Protein 3QFL (pdb70)

Organism: Hordeum vulgare (NCBI:txid4513)

Radius of gyration: 26.36 Å; Cα contacts (8 Å, |Δi|>4): 5; chains: 1; bounding box: 87×19×22 Å

Structure (mmCIF, N/CA/C/O backbone):
data_3QFL
#
_entry.id   3QFL
#
_cell.length_a   97.462
_cell.length_b   30.268
_cell.length_c   38.052
_cell.angle_alpha   90.00
_cell.angle_beta   90.00
_cell.angle_gamma   90.00
#
_symmetry.space_group_name_H-M   'P 21 21 2'
#
loop_
_entity.id
_entity.type
_entity.pdbx_description
1 polymer MLA10
2 water water
#
loop_
_atom_site.group_PDB
_atom_site.id
_atom_site.type_symbol
_atom_site.label_atom_id
_atom_site.label_alt_id
_atom_site.label_comp_id
_atom_site.label_asym_id
_atom_site.label_entity_id
_atom_site.label_seq_id
_atom_site.pdbx_PDB_ins_code
_atom_site.Cartn_x
_atom_site.Cartn_y
_atom_site.Cartn_z
_atom_site.occupancy
_atom_site.B_iso_or_equiv
_atom_site.auth_seq_id
_atom_site.auth_comp_id
_atom_site.auth_asym_id
_atom_site.auth_atom_id
_atom_site.pdbx_PDB_model_num
ATOM 1 N N . ALA A 1 1 ? 129.291 33.218 30.718 1.00 59.22 6 ALA A N 1
ATOM 2 C CA . ALA A 1 1 ? 129.849 34.117 29.710 1.00 74.24 6 ALA A CA 1
ATOM 3 C C . ALA A 1 1 ? 128.756 34.707 28.818 1.00 80.55 6 ALA A C 1
ATOM 4 O O . ALA A 1 1 ? 127.772 34.039 28.502 1.00 83.09 6 ALA A O 1
ATOM 6 N N . ALA A 1 2 ? 128.939 35.962 28.418 1.00 79.84 7 ALA A N 1
ATOM 7 C CA . ALA A 1 2 ? 127.967 36.662 27.587 1.00 74.92 7 ALA A CA 1
ATOM 8 C C . ALA A 1 2 ? 128.060 36.195 26.138 1.00 78.71 7 ALA A C 1
ATOM 9 O O . ALA A 1 2 ? 128.162 37.004 25.216 1.00 84.32 7 ALA A O 1
ATOM 11 N N . ILE A 1 3 ? 128.024 34.881 25.952 1.00 78.18 8 ILE A N 1
ATOM 12 C CA . ILE A 1 3 ? 128.105 34.270 24.629 1.00 74.31 8 ILE A CA 1
ATOM 13 C C . ILE A 1 3 ? 126.829 34.545 23.819 1.00 68.38 8 ILE A C 1
ATOM 14 O O . ILE A 1 3 ? 126.882 34.777 22.606 1.00 65.21 8 ILE A O 1
ATOM 19 N N . SER A 1 4 ? 125.687 34.534 24.506 1.00 58.52 9 SER A N 1
ATOM 20 C CA . SER A 1 4 ? 124.383 34.617 23.856 1.00 53.15 9 SER A CA 1
ATOM 21 C C . SER A 1 4 ? 123.336 35.388 24.677 1.00 50.26 9 SER A C 1
ATOM 22 O O . SER A 1 4 ? 123.613 35.879 25.779 1.00 42.66 9 SER A O 1
ATOM 25 N N . ASN A 1 5 ? 122.128 35.471 24.122 1.00 50.99 10 ASN A N 1
ATOM 26 C CA . ASN A 1 5 ? 121.014 36.179 24.738 1.00 40.68 10 ASN A CA 1
ATOM 27 C C . ASN A 1 5 ? 119.979 35.177 25.230 1.00 33.62 10 ASN A C 1
ATOM 28 O O . ASN A 1 5 ? 118.791 35.486 25.354 1.00 35.26 10 ASN A O 1
ATOM 33 N N . LEU A 1 6 ? 120.441 33.961 25.494 1.00 27.99 11 LEU A N 1
ATOM 34 C CA . LEU A 1 6 ? 119.578 32.910 26.014 1.00 28.05 11 LEU A CA 1
ATOM 35 C C . LEU A 1 6 ? 118.850 33.335 27.288 1.00 27.03 11 LEU A C 1
ATOM 36 O O . LEU A 1 6 ? 117.642 33.150 27.408 1.00 26.92 11 LEU A O 1
ATOM 41 N N . ILE A 1 7 ? 119.586 33.887 28.248 1.00 17.59 12 ILE A N 1
ATOM 42 C CA . ILE A 1 7 ? 118.996 34.215 29.545 1.00 20.69 12 ILE A CA 1
ATOM 43 C C . ILE A 1 7 ? 117.879 35.271 29.459 1.00 16.92 12 ILE A C 1
ATOM 44 O O . ILE A 1 7 ? 116.829 35.091 30.034 1.00 21.13 12 ILE A O 1
ATOM 49 N N . PRO A 1 8 ? 118.121 36.389 28.762 1.00 28.08 13 PRO A N 1
ATOM 50 C CA . PRO A 1 8 ? 117.041 37.369 28.630 1.00 20.00 13 PRO A CA 1
ATOM 51 C C . PRO A 1 8 ? 115.809 36.805 27.936 1.00 21.92 13 PRO A C 1
ATOM 52 O O . PRO A 1 8 ? 114.697 37.108 28.338 1.00 19.05 13 PRO A O 1
ATOM 56 N N . LYS A 1 9 ? 116.005 36.004 26.897 1.00 25.87 14 LYS A N 1
ATOM 57 C CA . LYS A 1 9 ? 114.876 35.466 26.165 1.00 25.77 14 LYS A CA 1
ATOM 58 C C . LYS A 1 9 ? 114.065 34.532 27.072 1.00 23.97 14 LYS A C 1
ATOM 59 O O . LYS A 1 9 ? 112.834 34.583 27.070 1.00 21.02 14 LYS A O 1
ATOM 65 N N . LEU A 1 10 ? 114.746 33.704 27.866 1.00 20.08 15 LEU A N 1
ATOM 66 C CA . LEU A 1 10 ? 114.035 32.854 28.831 1.00 23.15 15 LEU A CA 1
ATOM 67 C C . LEU A 1 10 ? 113.347 33.711 29.892 1.00 17.90 15 LEU A C 1
ATOM 68 O O . LEU A 1 10 ? 112.249 33.391 30.335 1.00 19.72 15 LEU A O 1
ATOM 73 N N . GLY A 1 11 ? 114.005 34.799 30.300 1.00 21.99 16 GLY A N 1
ATOM 74 C CA . GLY A 1 11 ? 113.388 35.778 31.195 1.00 22.09 16 GLY A CA 1
ATOM 75 C C . GLY A 1 11 ? 112.088 36.331 30.616 1.00 22.66 16 GLY A C 1
ATOM 76 O O . GLY A 1 11 ? 111.074 36.408 31.300 1.00 18.77 16 GLY A O 1
ATOM 77 N N . GLU A 1 12 ? 112.121 36.704 29.340 1.00 21.20 17 GLU A N 1
ATOM 78 C CA . GLU A 1 12 ? 110.931 37.182 28.647 1.00 20.94 17 GLU A CA 1
ATOM 79 C C . GLU A 1 12 ? 109.835 36.116 28.650 1.00 25.51 17 GLU A C 1
ATOM 80 O O . GLU A 1 12 ? 108.678 36.403 28.946 1.00 20.79 17 GLU A O 1
ATOM 86 N N . LEU A 1 13 ? 110.192 34.876 28.348 1.00 24.58 18 LEU A 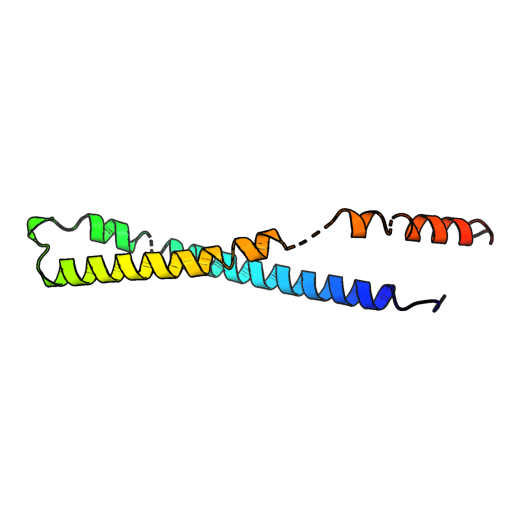N 1
ATOM 87 C CA . LEU A 1 13 ? 109.200 33.807 28.401 1.00 25.16 18 LEU A CA 1
ATOM 88 C C . LEU A 1 13 ? 108.587 33.643 29.806 1.00 21.14 18 LEU A C 1
ATOM 89 O O . LEU A 1 13 ? 107.370 33.539 29.943 1.00 19.51 18 LEU A O 1
ATOM 94 N N . LEU A 1 14 ? 109.427 33.621 30.842 1.00 16.47 19 LEU A N 1
ATOM 95 C CA . LEU A 1 14 ? 108.943 33.469 32.220 1.00 22.51 19 LEU A CA 1
ATOM 96 C C . LEU A 1 14 ? 107.997 34.610 32.627 1.00 18.89 19 LEU A C 1
ATOM 97 O O . LEU A 1 14 ? 106.939 34.396 33.230 1.00 19.62 19 LEU A O 1
ATOM 102 N N . THR A 1 15 ? 108.390 35.825 32.278 1.00 20.19 20 THR A N 1
ATOM 103 C CA . THR A 1 15 ? 107.568 37.012 32.471 1.00 19.63 20 THR A CA 1
ATOM 104 C C . THR A 1 15 ? 106.172 36.873 31.836 1.00 20.75 20 THR A C 1
ATOM 105 O O . THR A 1 15 ? 105.176 37.131 32.490 1.00 19.20 20 THR A O 1
ATOM 109 N N . GLU A 1 16 ? 106.087 36.463 30.575 1.00 19.95 21 GLU A N 1
ATOM 110 C CA . GLU A 1 16 ? 104.766 36.313 29.948 1.00 17.18 21 GLU A CA 1
ATOM 111 C C . GLU A 1 16 ? 103.952 35.162 30.556 1.00 20.90 21 GLU A C 1
ATOM 112 O O . GLU A 1 16 ? 102.731 35.244 30.634 1.00 21.41 21 GLU A O 1
ATOM 118 N N . GLU A 1 17 ? 104.630 34.108 31.007 1.00 26.40 22 GLU A N 1
ATOM 119 C CA . GLU A 1 17 ? 103.951 33.029 31.722 1.00 18.04 22 GLU A CA 1
ATOM 120 C C . GLU A 1 17 ? 103.315 33.528 33.029 1.00 14.47 22 GLU A C 1
ATOM 121 O O . GLU A 1 17 ? 102.140 33.211 33.332 1.00 14.44 22 GLU A O 1
ATOM 127 N N . PHE A 1 18 ? 104.071 34.300 33.806 1.00 15.17 23 PHE A N 1
ATOM 128 C CA . PHE A 1 18 ? 103.516 34.913 35.018 1.00 12.90 23 PHE A CA 1
ATOM 129 C C . PHE A 1 18 ? 102.271 35.707 34.645 1.00 20.33 23 PHE A C 1
ATOM 130 O O . PHE A 1 18 ? 101.220 35.563 35.259 1.00 19.88 23 PHE A O 1
ATOM 138 N N . LYS A 1 19 ? 102.395 36.562 33.640 1.00 21.98 24 LYS A N 1
ATOM 139 C CA . LYS A 1 19 ? 101.275 37.402 33.250 1.00 22.13 24 LYS A CA 1
ATOM 140 C C . LYS A 1 19 ? 100.069 36.569 32.792 1.00 22.06 24 LYS A C 1
ATOM 141 O O . LYS A 1 19 ? 98.935 36.842 33.175 1.00 21.77 24 LYS A O 1
ATOM 147 N N . LEU A 1 20 ? 100.331 35.553 31.979 1.00 16.73 25 LEU A N 1
ATOM 148 C CA . LEU A 1 20 ? 99.287 34.657 31.473 1.00 19.70 25 LEU A CA 1
ATOM 149 C C . LEU A 1 20 ? 98.576 33.928 32.626 1.00 21.02 25 LEU A C 1
ATOM 150 O O . LEU A 1 20 ? 97.347 33.803 32.635 1.00 20.00 25 LEU A O 1
ATOM 155 N N . HIS A 1 21 ? 99.363 33.434 33.582 1.00 15.70 26 HIS A N 1
ATOM 156 C CA . HIS A 1 21 ? 98.853 32.738 34.769 1.00 17.07 26 HIS A CA 1
ATOM 157 C C . HIS A 1 21 ? 97.884 33.654 35.532 1.00 22.51 26 HIS A C 1
ATOM 158 O O . HIS A 1 21 ? 96.776 33.256 35.910 1.00 18.56 26 HIS A O 1
ATOM 165 N N . LYS A 1 22 ? 98.296 34.897 35.743 1.00 17.73 27 LYS A N 1
ATOM 166 C CA . LYS A 1 22 ? 97.467 35.834 36.493 1.00 21.89 27 LYS A CA 1
ATOM 167 C C . LYS A 1 22 ? 96.178 36.195 35.716 1.00 17.15 27 LYS A C 1
ATOM 168 O O . LYS A 1 22 ? 95.106 36.334 36.298 1.00 18.80 27 LYS A O 1
ATOM 174 N N . GLY A 1 23 ? 96.299 36.337 34.403 1.00 21.15 28 GLY A N 1
ATOM 175 C CA . GLY A 1 23 ? 95.162 36.653 33.560 1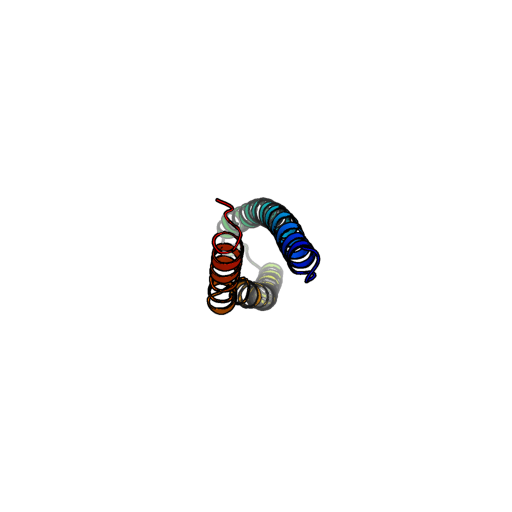.00 24.04 28 GLY A CA 1
ATOM 176 C C . GLY A 1 23 ? 94.156 35.510 33.500 1.00 23.36 28 GLY A C 1
ATOM 177 O O . GLY A 1 23 ? 92.957 35.740 33.561 1.00 21.60 28 GLY A O 1
ATOM 178 N N . VAL A 1 24 ? 94.639 34.280 33.368 1.00 18.29 29 VAL A N 1
ATOM 179 C CA . VAL A 1 24 ? 93.749 33.124 33.344 1.00 17.60 29 VAL A CA 1
ATOM 180 C C . VAL A 1 24 ? 93.005 32.975 34.672 1.00 17.93 29 VAL A C 1
ATOM 181 O O . VAL A 1 24 ? 91.827 32.610 34.705 1.00 19.33 29 VAL A O 1
ATOM 185 N N . LYS A 1 25 ? 93.699 33.237 35.772 1.00 22.87 30 LYS A N 1
ATOM 186 C CA . LYS A 1 25 ? 93.064 33.229 37.087 1.00 23.70 30 LYS A CA 1
ATOM 187 C C . LYS A 1 25 ? 91.903 34.214 37.128 1.00 25.66 30 LYS A C 1
ATOM 188 O O . LYS A 1 25 ? 90.823 33.889 37.629 1.00 22.04 30 LYS A O 1
ATOM 194 N N . LYS A 1 26 ? 92.120 35.425 36.623 1.00 20.94 31 LYS A N 1
ATOM 195 C CA . LYS A 1 26 ? 91.024 36.389 36.564 1.00 25.88 31 LYS A CA 1
ATOM 196 C C . LYS A 1 26 ? 89.881 35.896 35.671 1.00 22.54 31 LYS A C 1
ATOM 197 O O . LYS A 1 26 ? 88.716 35.992 36.058 1.00 24.01 31 LYS A O 1
ATOM 203 N N . ASN A 1 27 ? 90.215 35.376 34.489 1.00 20.67 32 ASN A N 1
ATOM 204 C CA . ASN A 1 27 ? 89.207 34.790 33.590 1.00 25.20 32 ASN A CA 1
ATOM 205 C C . ASN A 1 27 ? 88.376 33.719 34.285 1.00 24.69 32 ASN A C 1
ATOM 206 O O . ASN A 1 27 ? 87.145 33.754 34.246 1.00 18.99 32 ASN A O 1
ATOM 211 N N . ILE A 1 28 ? 89.054 32.780 34.940 1.00 18.51 33 ILE A N 1
ATOM 212 C CA . ILE A 1 28 ? 88.384 31.712 35.692 1.00 14.77 33 ILE A CA 1
ATOM 213 C C . ILE A 1 28 ? 87.393 32.236 36.751 1.00 22.65 33 ILE A C 1
ATOM 214 O O . ILE A 1 28 ? 86.266 31.762 36.845 1.00 21.54 33 ILE A O 1
ATOM 219 N N . GLU A 1 29 ? 87.820 33.208 37.561 1.00 20.72 34 GLU A N 1
ATOM 220 C CA . GLU A 1 29 ? 86.924 33.801 38.558 1.00 21.61 34 GLU A CA 1
ATOM 221 C C . GLU A 1 29 ? 85.725 34.506 37.928 1.00 20.91 34 GLU A C 1
ATOM 222 O O . GLU A 1 29 ? 84.605 34.364 38.397 1.00 22.59 34 GLU A O 1
ATOM 228 N N . ASP A 1 30 ? 85.968 35.270 36.868 1.00 20.78 35 ASP A N 1
ATOM 229 C CA . ASP A 1 30 ? 84.903 36.002 36.203 1.00 23.94 35 ASP A CA 1
ATOM 230 C C . ASP A 1 30 ? 83.921 35.017 35.559 1.00 24.75 35 ASP A C 1
ATOM 231 O O . ASP A 1 30 ? 82.702 35.184 35.656 1.00 23.97 35 ASP A O 1
ATOM 236 N N . LEU A 1 31 ? 84.459 33.999 34.895 1.00 22.58 36 LEU A N 1
ATOM 237 C CA . LEU A 1 31 ? 83.623 33.056 34.155 1.00 24.85 36 LEU A CA 1
ATOM 238 C C . LEU A 1 31 ? 82.794 32.172 35.085 1.00 24.85 36 LEU A C 1
ATOM 239 O O . LEU A 1 31 ? 81.641 31.822 34.781 1.00 19.84 36 LEU A O 1
ATOM 244 N N . GLY A 1 32 ? 83.385 31.800 36.214 1.00 21.34 37 GLY A N 1
ATOM 245 C CA . GLY A 1 32 ? 82.681 30.982 37.180 1.00 19.53 37 GLY A CA 1
ATOM 246 C C . GLY A 1 32 ? 81.464 31.721 37.705 1.00 24.55 37 GLY A C 1
ATOM 247 O O . GLY A 1 32 ? 80.412 31.128 37.902 1.00 18.44 37 GLY A O 1
ATOM 248 N N . LYS A 1 33 ? 81.613 33.020 37.943 1.00 18.27 38 LYS A N 1
ATOM 249 C CA . LYS A 1 33 ? 80.503 33.844 38.408 1.00 17.13 38 LYS A CA 1
ATOM 250 C C . LYS A 1 33 ? 79.446 34.020 37.319 1.00 13.41 38 LYS A C 1
ATOM 251 O O . LYS A 1 33 ? 78.245 33.921 37.572 1.00 22.48 38 LYS A O 1
ATOM 257 N N . GLU A 1 34 ? 79.896 34.277 36.096 1.00 17.48 39 GLU A N 1
ATOM 258 C CA . GLU A 1 34 ? 78.957 34.526 35.003 1.00 20.82 39 GLU A CA 1
ATOM 259 C C . GLU A 1 34 ? 78.162 33.271 34.734 1.00 24.13 39 GLU A C 1
ATOM 260 O O . GLU A 1 34 ? 76.943 33.312 34.558 1.00 20.53 39 GLU A O 1
ATOM 266 N N . LEU A 1 35 ? 78.869 32.148 34.710 1.00 17.78 40 LEU A N 1
ATOM 267 C CA . LEU A 1 35 ? 78.239 30.862 34.447 1.00 22.80 40 LEU A CA 1
ATOM 268 C C . LEU A 1 35 ? 77.202 30.546 35.524 1.00 27.58 40 LEU A C 1
ATOM 269 O O . LEU A 1 35 ? 76.096 30.082 35.231 1.00 21.50 40 LEU A O 1
ATOM 274 N N . GLU A 1 36 ? 77.562 30.805 36.778 1.00 24.99 41 GLU A N 1
ATOM 275 C CA . GLU A 1 36 ? 76.643 30.550 37.876 1.00 24.93 41 GLU A CA 1
ATOM 276 C C . GLU A 1 36 ? 75.408 31.440 37.800 1.00 20.59 41 GLU A C 1
ATOM 277 O O . GLU A 1 36 ? 74.307 30.984 38.058 1.00 20.28 41 GLU A O 1
ATOM 283 N N . SER A 1 37 ? 75.578 32.709 37.451 1.00 18.93 42 SER A N 1
ATOM 284 C CA A SER A 1 37 ? 74.436 33.612 37.355 0.51 16.74 42 SER A CA 1
ATOM 285 C CA B SER A 1 37 ? 74.433 33.606 37.359 0.49 16.61 42 SER A CA 1
ATOM 286 C C . SER A 1 37 ? 73.521 33.202 36.212 1.00 18.88 42 SER A C 1
ATOM 287 O O . SER A 1 37 ? 72.307 33.189 36.352 1.00 23.18 42 SER A O 1
ATOM 300 N N . ASN A 1 39 ? 73.292 30.243 34.644 1.00 23.14 44 ASN A N 1
ATOM 301 C CA . ASN A 1 39 ? 72.640 29.006 35.046 1.00 26.59 44 ASN A CA 1
ATOM 302 C C . ASN A 1 39 ? 71.499 29.195 36.069 1.00 32.08 44 ASN A C 1
ATOM 303 O O . ASN A 1 39 ? 70.464 28.532 35.970 1.00 27.62 44 ASN A O 1
ATOM 308 N N . ALA A 1 40 ? 71.665 30.084 37.048 1.00 25.35 45 ALA A N 1
ATOM 309 C CA . ALA A 1 40 ? 70.554 30.352 37.968 1.00 17.11 45 ALA A CA 1
ATOM 310 C C . ALA A 1 40 ? 69.338 30.986 37.278 1.00 15.50 45 ALA A C 1
ATOM 311 O O . ALA A 1 40 ? 68.176 30.687 37.622 1.00 19.52 45 ALA A O 1
ATOM 313 N N . ALA A 1 41 ? 69.587 31.891 36.329 1.00 17.64 46 ALA A N 1
ATOM 314 C CA . ALA A 1 41 ? 68.497 32.550 35.609 1.00 15.66 46 A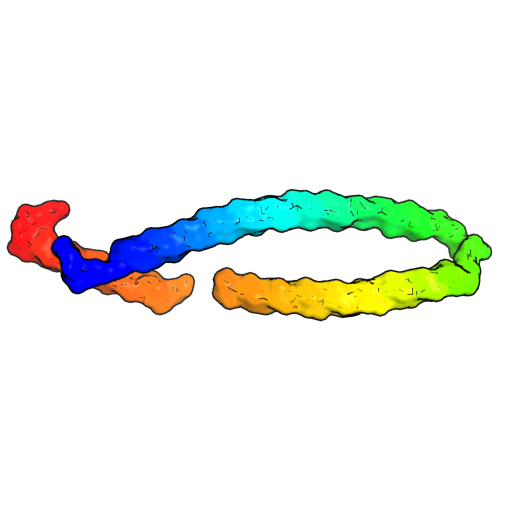LA A CA 1
ATOM 315 C C . ALA A 1 41 ? 67.734 31.507 34.793 1.00 21.66 46 ALA A C 1
ATOM 316 O O . ALA A 1 41 ? 66.498 31.488 34.785 1.00 18.96 46 ALA A O 1
ATOM 318 N N . LEU A 1 42 ? 68.483 30.646 34.103 1.00 20.32 47 LEU A N 1
ATOM 319 C CA . LEU A 1 42 ? 67.889 29.621 33.251 1.00 22.15 47 LEU A CA 1
ATOM 320 C C . LEU A 1 42 ? 67.045 28.663 34.080 1.00 19.72 47 LEU A C 1
ATOM 321 O O . LEU A 1 42 ? 65.975 28.247 33.641 1.00 22.53 47 LEU A O 1
ATOM 326 N N . ILE A 1 43 ? 67.494 28.348 35.292 1.00 20.31 48 ILE A N 1
ATOM 327 C CA . ILE A 1 43 ? 66.688 27.495 36.174 1.00 27.67 48 ILE A CA 1
ATOM 328 C C . ILE A 1 43 ? 65.339 28.119 36.504 1.00 28.80 48 ILE A C 1
ATOM 329 O O . ILE A 1 43 ? 64.307 27.444 36.449 1.00 29.11 48 ILE A O 1
ATOM 334 N N . LYS A 1 44 ? 65.333 29.402 36.864 1.00 20.71 49 LYS A N 1
ATOM 335 C CA . LYS A 1 44 ? 64.066 30.053 37.188 1.00 21.55 49 LYS A CA 1
ATOM 336 C C . LYS A 1 44 ? 63.197 30.182 35.928 1.00 23.93 49 LYS A C 1
ATOM 337 O O . LYS A 1 44 ? 61.979 29.963 35.964 1.00 25.83 49 LYS A O 1
ATOM 343 N N . ILE A 1 45 ? 63.822 30.535 34.810 1.00 18.64 50 ILE A N 1
ATOM 344 C CA . ILE A 1 45 ? 63.086 30.648 33.544 1.00 18.78 50 ILE A CA 1
ATOM 345 C C . ILE A 1 45 ? 62.458 29.282 33.227 1.00 25.45 50 ILE A C 1
ATOM 346 O O . ILE A 1 45 ? 61.299 29.201 32.824 1.00 22.24 50 ILE A O 1
ATOM 351 N N . GLY A 1 46 ? 63.221 28.213 33.449 1.00 25.16 51 GLY A N 1
ATOM 352 C CA . GLY A 1 46 ? 62.739 26.860 33.217 1.00 21.89 51 GLY A CA 1
ATOM 353 C C . GLY A 1 46 ? 61.524 26.480 34.048 1.00 28.30 51 GLY A C 1
ATOM 354 O O . GLY A 1 46 ? 60.885 25.462 33.788 1.00 30.60 51 GLY A O 1
ATOM 355 N N . GLU A 1 47 ? 61.190 27.295 35.043 1.00 29.02 52 GLU A N 1
ATOM 356 C CA . GLU A 1 47 ? 60.022 27.029 35.888 1.00 35.91 52 GLU A CA 1
ATOM 357 C C . GLU A 1 47 ? 58.760 27.764 35.445 1.00 42.44 52 GLU A C 1
ATOM 358 O O . GLU A 1 47 ? 57.677 27.583 36.021 1.00 40.73 52 GLU A O 1
ATOM 364 N N . VAL A 1 48 ? 58.890 28.605 34.430 1.00 35.23 53 VAL A N 1
ATOM 365 C CA . VAL A 1 48 ? 57.736 29.355 33.949 1.00 34.50 53 VAL A CA 1
ATOM 366 C C . VAL A 1 48 ? 56.745 28.405 33.280 1.00 37.77 53 VAL A C 1
ATOM 367 O O . VAL A 1 48 ? 57.120 27.668 32.368 1.00 31.92 53 VAL A O 1
ATOM 371 N N . PRO A 1 49 ? 55.478 28.404 33.740 1.00 43.43 54 PRO A N 1
ATOM 372 C CA . PRO A 1 49 ? 54.461 27.586 33.073 1.00 46.18 54 PRO A CA 1
ATOM 373 C C . PRO A 1 49 ? 54.430 27.832 31.568 1.00 41.92 54 PRO A C 1
ATOM 374 O O . PRO A 1 49 ? 54.390 28.983 31.129 1.00 40.93 54 PRO A O 1
ATOM 378 N N . ARG A 1 50 ? 54.447 26.743 30.803 1.00 41.12 55 ARG A N 1
ATOM 379 C CA . ARG A 1 50 ? 54.413 26.769 29.344 1.00 48.74 55 ARG A CA 1
ATOM 380 C C . ARG A 1 50 ? 53.249 27.600 28.806 1.00 45.89 55 ARG A C 1
ATOM 381 O O . ARG A 1 50 ? 53.372 28.249 27.770 1.00 50.94 55 ARG A O 1
ATOM 389 N N . GLU A 1 51 ? 52.126 27.573 29.518 1.00 43.30 56 GLU A N 1
ATOM 390 C CA . GLU A 1 51 ? 50.908 28.276 29.106 1.00 43.33 56 GLU A CA 1
ATOM 391 C C . GLU A 1 51 ? 51.111 29.785 29.084 1.00 36.67 56 GLU A C 1
ATOM 392 O O . GLU A 1 51 ? 50.372 30.505 28.416 1.00 40.95 56 GLU A O 1
ATOM 398 N N . GLN A 1 52 ? 52.118 30.255 29.820 1.00 35.32 57 GLN A N 1
ATOM 399 C CA . GLN A 1 52 ? 52.416 31.679 29.913 1.00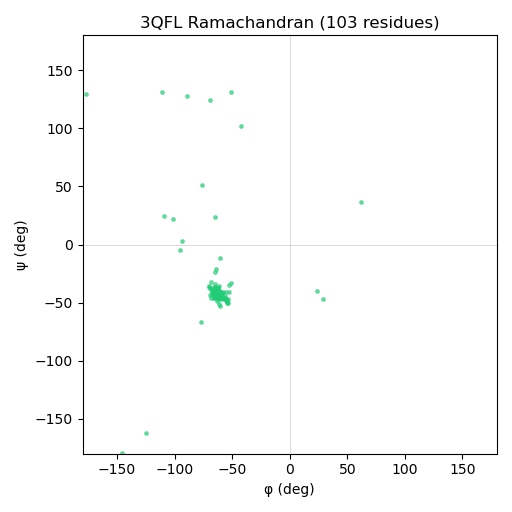 29.31 57 GLN A CA 1
ATOM 400 C C . GLN A 1 52 ? 53.460 32.149 28.892 1.00 31.43 57 GLN A C 1
ATOM 401 O O . GLN A 1 52 ? 53.840 33.315 28.889 1.00 36.52 57 GLN A O 1
ATOM 407 N N . LEU A 1 53 ? 53.918 31.249 28.027 1.00 30.13 58 LEU A N 1
ATOM 408 C CA . LEU A 1 53 ? 54.876 31.623 26.987 1.00 38.21 58 LEU A CA 1
ATOM 409 C C . LEU A 1 53 ? 54.123 32.086 25.739 1.00 43.14 58 LEU A C 1
ATOM 410 O O . LEU A 1 53 ? 53.237 31.389 25.244 1.00 40.04 58 LEU A O 1
ATOM 415 N N . ASP A 1 54 ? 54.464 33.267 25.233 1.00 42.15 59 ASP A N 1
ATOM 416 C CA . ASP A 1 54 ? 53.750 33.818 24.081 1.00 35.62 59 ASP A CA 1
ATOM 417 C C . ASP A 1 54 ? 54.699 34.163 22.940 1.00 35.62 59 ASP A C 1
ATOM 418 O O . ASP A 1 54 ? 55.836 33.693 22.910 1.00 30.54 59 ASP A O 1
ATOM 423 N N . SER A 1 55 ? 54.234 34.994 22.009 1.00 32.65 60 SER A N 1
ATOM 424 C CA . SER A 1 55 ? 55.025 35.340 20.827 1.00 34.74 60 SER A CA 1
ATOM 425 C C . SER A 1 55 ? 56.349 36.047 21.156 1.00 27.30 60 SER A C 1
ATOM 426 O O . SER A 1 55 ? 57.366 35.836 20.484 1.00 27.86 60 SER A O 1
ATOM 429 N N . GLN A 1 56 ? 56.342 36.883 22.186 1.00 20.98 61 GLN A N 1
ATOM 430 C CA . GLN A 1 56 ? 57.557 37.577 22.601 1.00 25.10 61 GLN A CA 1
ATOM 431 C C . GLN A 1 56 ? 58.578 36.623 23.232 1.00 31.54 61 GLN A C 1
ATOM 432 O O . GLN A 1 56 ? 59.801 36.778 23.043 1.00 26.34 61 GLN A O 1
ATOM 438 N N . ASP A 1 57 ? 58.083 35.632 23.975 1.00 36.35 62 ASP A N 1
ATOM 439 C CA . ASP A 1 57 ? 58.954 34.606 24.548 1.00 31.00 62 ASP A CA 1
ATOM 440 C C . ASP A 1 57 ? 59.621 33.809 23.437 1.00 29.36 62 ASP A C 1
ATOM 441 O O . ASP A 1 57 ? 60.798 33.468 23.527 1.00 30.52 62 ASP A O 1
ATOM 446 N N . LYS A 1 58 ? 58.860 33.491 22.399 1.00 23.32 63 LYS A N 1
ATOM 447 C CA . LYS A 1 58 ? 59.410 32.720 21.290 1.00 29.83 63 LYS A CA 1
ATOM 448 C C . LYS A 1 58 ? 60.497 33.519 20.583 1.00 25.84 63 LYS A C 1
ATOM 449 O O . LYS A 1 58 ? 61.519 32.969 20.179 1.00 27.52 63 LYS A O 1
ATOM 455 N N . LEU A 1 59 ? 60.269 34.821 20.433 1.00 26.82 64 LEU A N 1
ATOM 456 C CA . LEU A 1 59 ? 61.257 35.687 19.794 1.00 28.74 64 LEU A CA 1
ATOM 457 C C . LEU A 1 59 ? 62.532 35.715 20.628 1.00 29.60 64 LEU A C 1
ATOM 458 O O . LEU A 1 59 ? 63.651 35.626 20.098 1.00 21.82 64 LEU A O 1
ATOM 463 N N . TRP A 1 60 ? 62.363 35.824 21.944 1.00 25.35 6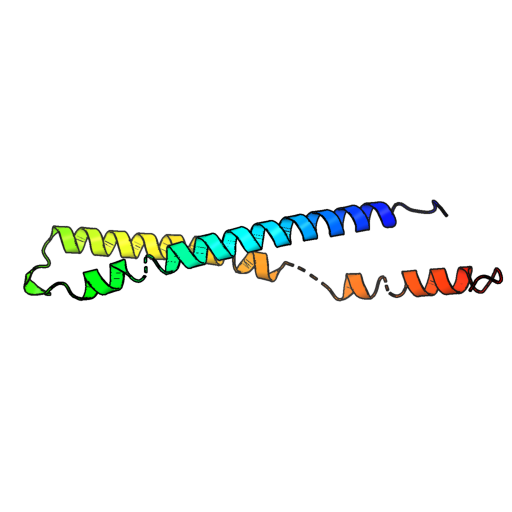5 TRP A N 1
ATOM 464 C CA . TRP A 1 60 ? 63.504 35.890 22.844 1.00 23.03 65 TRP A CA 1
ATOM 465 C C . TRP A 1 60 ? 64.252 34.567 22.897 1.00 22.99 65 TRP A C 1
ATOM 466 O O . TRP A 1 60 ? 65.474 34.549 22.967 1.00 27.25 65 TRP A O 1
ATOM 477 N N . ALA A 1 61 ? 63.525 33.457 22.881 1.00 27.18 66 ALA A N 1
ATOM 478 C CA . ALA A 1 61 ? 64.170 32.144 22.929 1.00 26.91 66 ALA A CA 1
ATOM 479 C C . ALA A 1 61 ? 65.042 31.957 21.706 1.00 31.44 66 ALA A C 1
ATOM 480 O O . ALA A 1 61 ? 66.168 31.461 21.805 1.00 30.31 66 ALA A O 1
ATOM 482 N N . ASP A 1 62 ? 64.517 32.349 20.544 1.00 26.93 67 ASP A N 1
ATOM 483 C CA . ASP A 1 62 ? 65.259 32.165 19.305 1.00 32.18 67 ASP A CA 1
ATOM 484 C C . ASP A 1 62 ? 66.509 33.041 19.296 1.00 22.57 67 ASP A C 1
ATOM 485 O O . ASP A 1 62 ? 67.564 32.604 18.858 1.00 31.73 67 ASP A O 1
ATOM 490 N N . GLU A 1 63 ? 66.399 34.265 19.810 1.00 17.83 68 GLU A N 1
ATOM 491 C CA . GLU A 1 63 ? 67.551 35.162 19.899 1.00 23.12 68 GLU A CA 1
ATOM 492 C C . GLU A 1 63 ? 68.612 34.615 20.864 1.00 23.39 68 GLU A C 1
ATOM 493 O O . GLU A 1 63 ? 69.809 34.649 20.581 1.00 23.05 68 GLU A O 1
ATOM 499 N N . VAL A 1 64 ? 68.168 34.099 22.001 1.00 19.30 69 VAL A N 1
ATOM 500 C CA . VAL A 1 64 ? 69.095 33.426 22.908 1.00 19.56 69 VAL A CA 1
ATOM 501 C C . VAL A 1 64 ? 69.787 32.219 22.255 1.00 15.84 69 VAL A C 1
ATOM 502 O O . VAL A 1 64 ? 70.997 32.055 22.395 1.00 25.59 69 VAL A O 1
ATOM 506 N N . ARG A 1 65 ? 69.039 31.421 21.502 1.00 16.69 70 ARG A N 1
ATOM 507 C CA . ARG A 1 65 ? 69.642 30.305 20.765 1.00 23.18 70 ARG A CA 1
ATOM 508 C C . ARG A 1 65 ? 70.663 30.804 19.759 1.00 23.86 70 ARG A C 1
ATOM 509 O O . ARG A 1 65 ? 71.786 30.324 19.737 1.00 24.54 70 ARG A O 1
ATOM 517 N N . GLU A 1 66 ? 70.286 31.772 18.927 1.00 22.47 71 GLU A N 1
ATOM 518 C CA . GLU A 1 66 ? 71.240 32.308 17.946 1.00 23.99 71 GLU A CA 1
ATOM 519 C C . GLU A 1 66 ? 72.505 32.817 18.616 1.00 23.07 71 GLU A C 1
ATOM 520 O O . GLU A 1 66 ? 73.612 32.575 18.133 1.00 25.75 71 GLU A O 1
ATOM 526 N N . LEU A 1 67 ? 72.327 33.553 19.711 1.00 23.48 72 LEU A N 1
ATOM 527 C CA . LEU A 1 67 ? 73.442 34.058 20.501 1.00 22.63 72 LEU A CA 1
ATOM 528 C C . LEU A 1 67 ? 74.324 32.919 21.004 1.00 22.80 72 LEU A C 1
ATOM 529 O O . LEU A 1 67 ? 75.546 33.024 20.986 1.00 22.57 72 LEU A O 1
ATOM 534 N N . SER A 1 68 ? 73.708 31.826 21.443 1.00 22.84 73 SER A N 1
ATOM 535 C CA . SER A 1 68 ? 74.495 30.724 21.997 1.00 23.42 73 SER A CA 1
ATOM 536 C C . SER A 1 68 ? 75.381 30.111 20.923 1.00 21.84 73 SER A C 1
ATOM 537 O O . SER A 1 68 ? 76.475 29.669 21.207 1.00 21.42 73 SER A O 1
ATOM 540 N N . TYR A 1 69 ? 74.889 30.094 19.688 1.00 21.84 74 TYR A N 1
ATOM 541 C CA . TYR A 1 69 ? 75.644 29.589 18.553 1.00 28.22 74 TYR A CA 1
ATOM 542 C C . TYR A 1 69 ? 76.869 30.448 18.275 1.00 27.61 74 TYR A C 1
ATOM 543 O O . TYR A 1 69 ? 77.969 29.931 18.048 1.00 28.77 74 TYR A O 1
ATOM 552 N N . VAL A 1 70 ? 76.688 31.762 18.293 1.00 24.30 75 VAL A N 1
ATOM 553 C CA . VAL A 1 70 ? 77.814 32.664 18.065 1.00 24.75 75 VAL A CA 1
ATOM 554 C C . VAL A 1 70 ? 78.818 32.569 19.207 1.00 23.69 75 VAL A C 1
ATOM 555 O O . VAL A 1 70 ? 80.026 32.584 18.988 1.00 24.46 75 VAL A O 1
ATOM 559 N N . ILE A 1 71 ? 78.317 32.470 20.431 1.00 22.11 76 ILE A N 1
ATOM 560 C CA . ILE A 1 71 ? 79.197 32.346 21.598 1.00 22.38 76 ILE A CA 1
ATOM 561 C C . ILE A 1 71 ? 80.020 31.074 21.490 1.00 22.20 76 ILE A C 1
ATOM 562 O O . ILE A 1 71 ? 81.219 31.091 21.759 1.00 24.14 76 ILE A O 1
ATOM 567 N N . GLU A 1 72 ? 79.384 29.982 21.064 1.00 25.91 77 GLU A N 1
ATOM 568 C CA . GLU A 1 72 ? 80.100 28.726 20.848 1.00 25.16 77 GLU A CA 1
ATOM 569 C C . GLU A 1 72 ? 81.259 28.911 19.888 1.00 16.74 77 GLU A C 1
ATOM 570 O O . GLU A 1 72 ? 82.348 28.438 20.148 1.00 21.71 77 GLU A O 1
ATOM 576 N N . ASP A 1 73 ? 81.017 29.577 18.762 1.00 22.49 78 ASP A N 1
ATOM 577 C CA . ASP A 1 73 ? 82.066 29.744 17.753 1.00 30.43 78 ASP A CA 1
ATOM 578 C C . ASP A 1 73 ? 83.244 30.540 18.319 1.00 33.07 78 ASP A C 1
ATOM 579 O O . ASP A 1 73 ? 84.406 30.240 18.026 1.00 27.88 78 ASP A O 1
ATOM 584 N N . VAL A 1 74 ? 82.943 31.535 19.151 1.00 26.57 79 VAL A N 1
ATOM 585 C CA . VAL A 1 74 ? 83.982 32.355 19.784 1.00 21.68 79 VAL A CA 1
ATOM 586 C C . VAL A 1 74 ? 84.768 31.534 20.798 1.00 25.45 79 VAL A C 1
ATOM 587 O O . VAL A 1 74 ? 86.006 31.589 20.834 1.00 23.61 79 VAL A O 1
ATOM 591 N N . VAL A 1 75 ? 84.036 30.781 21.618 1.00 23.27 80 VAL A N 1
ATOM 592 C CA . VAL A 1 75 ? 84.622 29.882 22.609 1.00 25.63 80 VAL A CA 1
ATOM 593 C C . VAL A 1 75 ? 85.505 28.829 21.945 1.00 27.51 80 VAL A C 1
ATOM 594 O O . VAL A 1 75 ? 86.601 28.535 22.429 1.00 24.83 80 VAL A O 1
ATOM 598 N N . ASP A 1 76 ? 85.032 28.262 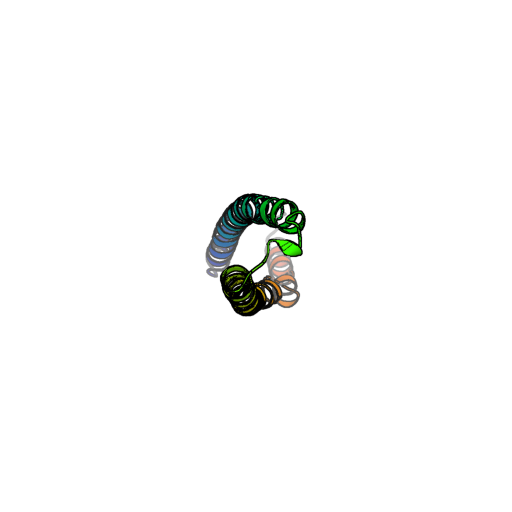20.835 1.00 22.99 81 ASP A N 1
ATOM 599 C CA . ASP A 1 76 ? 85.846 27.325 20.071 1.00 21.00 81 ASP A CA 1
ATOM 600 C C . ASP A 1 76 ? 87.197 27.938 19.668 1.00 25.06 81 ASP A C 1
ATOM 601 O O . ASP A 1 76 ? 88.218 27.261 19.714 1.00 22.98 81 ASP A O 1
ATOM 606 N N . LYS A 1 77 ? 87.196 29.204 19.257 1.00 24.64 82 LYS A N 1
ATOM 607 C CA . LYS A 1 77 ? 88.450 29.897 18.927 1.00 30.12 82 LYS A CA 1
ATOM 608 C C . LYS A 1 77 ? 89.415 29.937 20.119 1.00 33.39 82 LYS A C 1
ATOM 609 O O . LYS A 1 77 ? 90.623 29.738 19.954 1.00 34.68 82 LYS A O 1
ATOM 615 N N . PHE A 1 78 ? 88.898 30.195 21.316 1.00 30.25 83 PHE A N 1
ATOM 616 C CA A PHE A 1 78 ? 89.703 30.142 22.539 0.57 29.50 83 PHE A CA 1
ATOM 617 C CA B PHE A 1 78 ? 89.757 30.144 22.490 0.43 29.49 83 PHE A CA 1
ATOM 618 C C . PHE A 1 78 ? 90.215 28.724 22.754 1.00 31.01 83 PHE A C 1
ATOM 619 O O . PHE A 1 78 ? 91.387 28.500 23.030 1.00 35.95 83 PHE A O 1
ATOM 634 N N . LEU A 1 79 ? 89.299 27.764 22.650 1.00 26.92 84 LEU A N 1
ATOM 635 C CA . LEU A 1 79 ? 89.643 26.365 22.885 1.00 24.68 84 LEU A CA 1
ATOM 636 C C . LEU A 1 79 ? 90.790 25.918 21.973 1.00 32.79 84 LEU A C 1
ATOM 637 O O . LEU A 1 79 ? 91.747 25.283 22.428 1.00 29.65 84 LEU A O 1
ATOM 642 N N . VAL A 1 80 ? 90.696 26.263 20.691 1.00 27.35 85 VAL A N 1
ATOM 643 C CA . VAL A 1 80 ? 91.755 25.950 19.736 1.00 27.90 85 VAL A CA 1
ATOM 644 C C . VAL A 1 80 ? 93.091 26.615 20.088 1.00 32.12 85 VAL A C 1
ATOM 645 O O . VAL A 1 80 ? 94.140 26.000 19.959 1.00 34.41 85 VAL A O 1
ATOM 649 N N . GLN A 1 81 ? 93.043 27.870 20.518 1.00 40.79 86 GLN A N 1
ATOM 650 C CA . GLN A 1 81 ? 94.247 28.586 20.930 1.00 51.62 86 GLN A CA 1
ATOM 651 C C . GLN A 1 81 ? 94.939 27.890 22.098 1.00 54.48 86 GLN A C 1
ATOM 652 O O . GLN A 1 81 ? 96.136 27.614 22.045 1.00 61.22 86 GLN A O 1
ATOM 658 N N . VAL A 1 82 ? 94.182 27.622 23.156 1.00 50.10 87 VAL A N 1
ATOM 659 C CA . VAL A 1 82 ? 94.703 26.886 24.297 1.00 42.78 87 VAL A CA 1
ATOM 660 C C . VAL A 1 82 ? 95.373 25.594 23.849 1.00 46.71 87 VAL A C 1
ATOM 661 O O . VAL A 1 82 ? 96.342 25.151 24.460 1.00 51.97 87 VAL A O 1
ATOM 665 N N . ASP A 1 83 ? 94.859 24.995 22.778 1.00 46.97 88 ASP A N 1
ATOM 666 C CA . ASP A 1 83 ? 95.393 23.731 22.265 1.00 57.15 88 ASP A CA 1
ATOM 667 C C . ASP A 1 83 ? 96.823 23.854 21.733 1.00 64.80 88 ASP A C 1
ATOM 668 O O . ASP A 1 83 ? 97.553 22.863 21.654 1.00 61.75 88 ASP A O 1
ATOM 673 N N . GLY A 1 84 ? 97.208 25.067 21.350 1.00 65.58 89 GLY A N 1
ATOM 674 C CA . GLY A 1 84 ? 98.587 25.348 21.005 1.00 67.46 89 GLY A CA 1
ATOM 675 C C . GLY A 1 84 ? 99.405 25.485 22.276 1.00 71.63 89 GLY A C 1
ATOM 676 O O . GLY A 1 84 ? 100.269 24.651 22.556 1.00 75.99 89 GLY A O 1
ATOM 677 N N . ILE A 1 85 ? 99.124 26.535 23.049 1.00 69.36 90 ILE A N 1
ATOM 678 C CA . ILE A 1 85 ? 99.768 26.742 24.347 1.00 68.63 90 ILE A CA 1
ATOM 679 C C . ILE A 1 85 ? 99.872 25.432 25.130 1.00 64.04 90 ILE A C 1
ATOM 680 O O . ILE A 1 85 ? 98.966 25.071 25.889 1.00 50.21 90 ILE A O 1
ATOM 685 N N . ASN A 1 91 ? 106.495 21.486 25.571 1.00 67.10 96 ASN A N 1
ATOM 686 C CA . ASN A 1 91 ? 106.964 21.265 24.207 1.00 64.31 96 ASN A CA 1
ATOM 687 C C . ASN A 1 91 ? 108.245 20.433 24.141 1.00 62.16 96 ASN A C 1
ATOM 688 O O . ASN A 1 91 ? 109.233 20.734 24.817 1.00 53.88 96 ASN A O 1
ATOM 693 N N . ASN A 1 92 ? 108.212 19.395 23.307 1.00 61.21 97 ASN A N 1
ATOM 694 C CA . ASN A 1 92 ? 109.296 18.426 23.197 1.00 58.78 97 ASN A CA 1
AT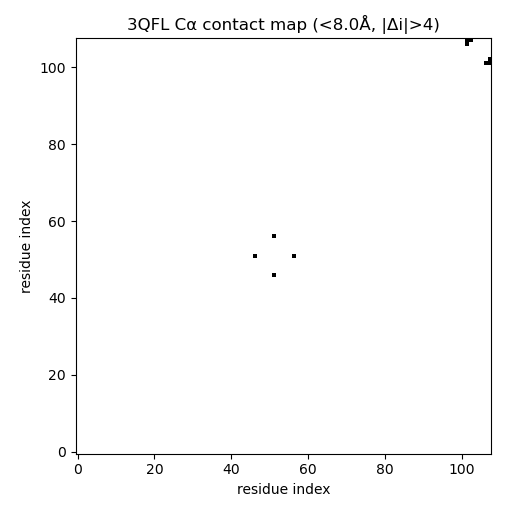OM 695 C C . ASN A 1 92 ? 110.592 19.035 22.669 1.00 48.07 97 ASN A C 1
ATOM 696 O O . ASN A 1 92 ? 111.679 18.714 23.142 1.00 42.48 97 ASN A O 1
ATOM 701 N N . LYS A 1 93 ? 110.483 19.908 21.679 1.00 44.33 98 LYS A N 1
ATOM 702 C CA . LYS A 1 93 ? 111.674 20.527 21.123 1.00 41.44 98 LYS A CA 1
ATOM 703 C C . LYS A 1 93 ? 112.365 21.432 22.144 1.00 35.03 98 LYS A C 1
ATOM 704 O O . LYS A 1 93 ? 113.586 21.357 22.298 1.00 34.79 98 LYS A O 1
ATOM 710 N N . PHE A 1 94 ? 111.595 22.277 22.837 1.00 24.19 99 PHE A N 1
ATOM 711 C CA . PHE A 1 94 ? 112.158 23.141 23.883 1.00 24.01 99 PHE A CA 1
ATOM 712 C C . PHE A 1 94 ? 112.947 22.330 24.911 1.00 24.83 99 PHE A C 1
ATOM 713 O O . PHE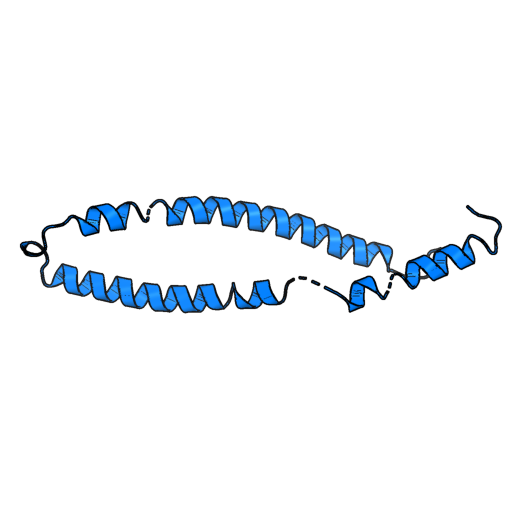 A 1 94 ? 114.065 22.698 25.292 1.00 19.07 99 PHE A O 1
ATOM 721 N N . LYS A 1 95 ? 112.364 21.227 25.374 1.00 23.59 100 LYS A N 1
ATOM 722 C CA . LYS A 1 95 ? 113.011 20.429 26.414 1.00 31.26 100 LYS A CA 1
ATOM 723 C C . LYS A 1 95 ? 114.313 19.779 25.930 1.00 29.90 100 LYS A C 1
ATOM 724 O O . LYS A 1 95 ? 115.284 19.665 26.679 1.00 25.12 100 LYS A O 1
ATOM 730 N N . GLY A 1 96 ? 114.334 19.352 24.674 1.00 25.45 101 GLY A N 1
ATOM 731 C CA . GLY A 1 96 ? 115.538 18.745 24.134 1.00 32.96 101 GLY A CA 1
ATOM 732 C C . GLY A 1 96 ? 116.671 19.752 24.023 1.00 28.48 101 GLY A C 1
ATOM 733 O O . GLY A 1 96 ? 117.822 19.449 24.342 1.00 20.94 101 GLY A O 1
ATOM 734 N N . LEU A 1 97 ? 116.343 20.956 23.556 1.00 25.48 102 LEU A N 1
ATOM 735 C CA . LEU A 1 97 ? 117.341 22.013 23.393 1.00 23.66 102 LEU A CA 1
ATOM 736 C C . LEU A 1 97 ? 117.927 22.446 24.721 1.00 21.51 102 LEU A C 1
ATOM 737 O O . LEU A 1 97 ? 119.121 22.662 24.833 1.00 20.68 102 LEU A O 1
ATOM 750 N N . LYS A 1 99 ? 118.034 20.677 27.485 1.00 24.38 104 LYS A N 1
ATOM 751 C CA . LYS A 1 99 ? 118.824 19.554 27.998 1.00 27.77 104 LYS A CA 1
ATOM 752 C C . LYS A 1 99 ? 120.233 19.532 27.386 1.00 27.83 104 LYS A C 1
ATOM 753 O O . LYS A 1 99 ? 121.238 19.359 28.088 1.00 22.90 104 LYS A O 1
ATOM 759 N N . ARG A 1 100 ? 120.305 19.687 26.070 1.00 21.12 105 ARG A N 1
ATOM 760 C CA . ARG A 1 100 ? 121.598 19.746 25.393 1.00 23.34 105 ARG A CA 1
ATOM 761 C C . ARG A 1 100 ? 122.380 20.942 25.916 1.00 18.76 105 ARG A C 1
ATOM 762 O O . ARG A 1 100 ? 123.566 20.847 26.205 1.00 19.78 105 ARG A O 1
ATOM 770 N N . THR A 1 101 ? 121.708 22.079 26.045 1.00 20.33 106 THR A N 1
ATOM 771 C CA . THR A 1 101 ? 122.393 23.274 26.525 1.00 16.17 106 THR A CA 1
ATOM 772 C C . THR A 1 101 ? 122.980 23.041 27.918 1.00 21.12 106 THR A C 1
ATOM 773 O O . THR A 1 101 ? 124.139 23.372 28.185 1.00 20.39 106 THR A O 1
ATOM 777 N N . THR A 1 102 ? 122.180 22.454 28.800 1.00 23.65 107 THR A N 1
ATOM 778 C CA . THR A 1 102 ? 122.664 22.097 30.134 1.00 20.90 107 THR A CA 1
ATOM 779 C C . THR A 1 102 ? 123.858 21.143 30.067 1.00 23.44 107 THR A C 1
ATOM 780 O O . THR A 1 102 ? 124.817 21.304 30.818 1.00 20.36 107 THR A O 1
ATOM 784 N N . GLU A 1 103 ? 123.799 20.146 29.185 1.00 20.87 108 GLU A N 1
ATOM 785 C CA . GLU A 1 103 ? 124.920 19.229 29.051 1.00 24.16 108 GLU A CA 1
ATOM 786 C C . GLU A 1 103 ? 126.190 19.963 28.637 1.00 21.20 108 GLU A C 1
ATOM 787 O O . GLU A 1 103 ? 127.257 19.723 29.201 1.00 20.74 108 GLU A O 1
ATOM 793 N N . LEU A 1 104 ? 126.085 20.853 27.648 1.00 20.53 109 LEU A N 1
ATOM 794 C CA . LEU A 1 104 ? 127.271 21.608 27.222 1.00 24.74 109 LEU A CA 1
ATOM 795 C C . LEU A 1 104 ? 127.854 22.466 28.358 1.00 27.80 109 LEU A C 1
ATOM 796 O O . LEU A 1 104 ? 129.078 22.549 28.517 1.00 23.97 109 LEU A O 1
ATOM 801 N N . LEU A 1 105 ? 126.986 23.101 29.147 1.00 22.59 110 LEU A N 1
ATOM 802 C CA . LEU A 1 105 ? 127.463 23.932 30.259 1.00 18.76 110 LEU A CA 1
ATOM 803 C C . LEU A 1 105 ? 128.192 23.071 31.292 1.00 17.65 110 LEU A C 1
ATOM 804 O O . LEU A 1 105 ? 129.177 23.506 31.861 1.00 21.31 110 LEU A O 1
ATOM 809 N N . LYS A 1 106 ? 127.717 21.849 31.505 1.00 19.23 111 LYS A N 1
ATOM 810 C CA . LYS A 1 106 ? 128.383 20.914 32.418 1.00 28.59 111 LYS A CA 1
ATOM 811 C C . LYS A 1 106 ? 129.769 20.491 31.922 1.00 31.78 111 LYS A C 1
ATOM 812 O O . LYS A 1 106 ? 130.703 20.378 32.711 1.00 22.72 111 LYS A O 1
ATOM 818 N N . LYS A 1 107 ? 129.888 20.264 30.616 1.00 25.35 112 LYS A N 1
ATOM 819 C CA . LYS A 1 107 ? 131.169 19.993 29.982 1.00 27.59 112 LYS A CA 1
ATOM 820 C C . LYS A 1 107 ? 132.154 21.140 30.182 1.00 27.15 112 LYS A C 1
ATOM 821 O O . LYS A 1 107 ? 133.323 20.914 30.511 1.00 23.85 112 LYS A O 1
ATOM 827 N N . VAL A 1 108 ? 131.677 22.367 30.007 1.00 24.24 113 VAL A N 1
ATOM 828 C CA . VAL A 1 108 ? 132.550 23.521 30.138 1.00 19.70 113 VAL A CA 1
ATOM 829 C C . VAL A 1 108 ? 133.025 23.627 31.576 1.00 28.81 113 VAL A C 1
ATOM 830 O O . VAL A 1 108 ? 134.204 23.823 31.827 1.00 27.34 113 VAL A O 1
ATOM 834 N N . LYS A 1 109 ? 132.105 23.481 32.525 1.00 29.20 114 LYS A N 1
ATOM 835 C CA . LYS A 1 109 ? 132.463 23.592 33.931 1.00 27.43 114 LYS A CA 1
ATOM 836 C C . LYS A 1 109 ? 133.453 22.503 34.322 1.00 28.88 114 LYS A C 1
ATOM 837 O O . LYS A 1 109 ? 134.457 22.789 34.948 1.00 29.08 114 LYS A O 1
ATOM 843 N N . HIS A 1 110 ? 133.195 21.258 33.938 1.00 30.78 115 HIS A N 1
ATOM 844 C CA A HIS A 1 110 ? 134.126 20.204 34.297 0.39 29.40 115 HIS A CA 1
ATOM 845 C CA B HIS A 1 110 ? 134.107 20.137 34.222 0.61 28.67 115 HIS A CA 1
ATOM 846 C C . HIS A 1 110 ? 135.494 20.377 33.622 1.00 31.65 115 HIS A C 1
ATOM 847 O O . HIS A 1 110 ? 136.520 20.131 34.255 1.00 32.88 115 HIS A O 1
ATOM 860 N N . LYS A 1 111 ? 135.525 20.854 32.380 1.00 27.07 116 LYS A N 1
ATOM 861 C CA . LYS A 1 111 ? 136.806 21.157 31.746 1.00 32.06 116 LYS A CA 1
ATOM 862 C C . LYS A 1 111 ? 137.664 22.087 32.617 1.00 37.19 116 LYS A C 1
ATOM 863 O O . LYS A 1 111 ? 138.887 21.905 32.733 1.00 31.55 116 LYS A O 1
ATOM 869 N N . HIS A 1 112 ? 137.023 23.080 33.231 1.00 33.99 117 HIS A N 1
ATOM 870 C CA . HIS A 1 112 ? 137.753 24.107 33.975 1.00 36.42 117 HIS A CA 1
ATOM 871 C C . HIS A 1 112 ? 137.749 23.927 35.502 1.00 34.59 117 HIS A C 1
ATOM 872 O O . HIS A 1 112 ? 137.968 24.879 36.254 1.00 28.90 117 HIS A O 1
ATOM 879 N N . GLY A 1 113 ? 137.519 22.699 35.950 1.00 31.27 118 GLY A N 1
ATOM 880 C CA . GLY A 1 113 ? 137.548 22.398 37.374 1.00 32.15 118 GLY A CA 1
ATOM 881 C C . GLY A 1 113 ? 136.500 23.160 38.159 1.00 33.57 118 GLY A C 1
ATOM 882 O O . GLY A 1 113 ? 136.745 23.577 39.284 1.00 34.85 118 GLY A O 1
ATOM 883 N N . ILE A 1 114 ? 135.328 23.358 37.567 1.00 28.61 119 ILE A N 1
ATOM 884 C CA . ILE A 1 114 ? 134.217 23.989 38.292 1.00 34.01 119 ILE A CA 1
ATOM 885 C C . ILE A 1 114 ? 133.089 22.998 38.580 1.00 33.50 119 ILE A C 1
ATOM 886 O O . ILE A 1 114 ? 132.630 22.289 37.679 1.00 29.60 119 ILE A O 1
ATOM 891 N N . ALA A 1 115 ? 132.634 22.958 39.828 1.00 31.77 120 ALA A N 1
ATOM 892 C CA . ALA A 1 115 ? 131.547 22.064 40.198 1.00 38.68 120 ALA A CA 1
ATOM 893 C C . ALA A 1 115 ? 130.219 22.668 39.747 1.00 39.84 120 ALA A C 1
ATOM 894 O O . ALA A 1 115 ? 130.049 23.885 39.750 1.00 44.08 120 ALA A O 1
#

Solvent-accessible surface area: 10729 Å² total

InterPro domains:
  IPR002182 NB-ARC [PF00931] (193-349)
  IPR027417 P-loop containing nucleoside triphosphate hydrolase [G3DSA:3.40.50.300] (161-322)
  IPR027417 P-loop containing nucleoside triphosphate hydrolase [SSF52540] (187-435)
  IPR032675 Leucine-rich repeat domain superfamily [G3DSA:3.80.10.10] (541-869)
  IPR036388 Winged helix-like DNA-binding domain superfamily [G3DSA:1.10.10.10] (421-510)
  IPR038005 Virus X resistance protein-like, coiled-coil domain [cd14798] (6-135)
  IPR041118 Disease resistance, N-terminal [PF18052] (7-98)
  IPR042197 Apoptotic protease-activating factors, helical domain [G3DSA:1.10.8.430] (332-420)
  IPR044974 Disease resistance protein, plants [PTHR23155] (33-831)
  IPR055414 Disease resistance R13L4/SHOC-2-like, LRR domain [PF23598] (560-932)
  IPR058922 Disease resistance protein, winged helix domain [PF23559] (437-508)

B-factor: mean 33.59, std 14.71, range [12.9, 89.89]

Secondary structure (DSSP, 8-state):
-TT-SHHHHHHHHHHHHHHHHHHHHHHHHHHHHHHH--HHHHHHTTS-GGG--HHHHHHHHHHHHHHHHHHHHHHHHHHHHHH--HHHHH--HHHHHHHHHHHHTT--

CATH classification: 1.20.5.4130

Foldseek 3Di:
DPPDCVVVVVVVVVVVVVVVVVVVVVVVVVVVVVVVVVVVVVVVVPPPPVPQDPVNVVVVVVVVVVVVVVVVVVVVVVVVVVVVDDVVVVVVVVVVVVVVVCVVVVHD

Sequence (108 aa):
AAISNLIPKLGELLTEEFKLHKGVKKNIEDLGKELESSNAALIKIGEVPREQLDSQDKLWADEVRELSYVIEDVVDKFFLVQVDGINNKFKGLKRTTELLKKVKHHKHGIA